Protein AF-A0A928MUF3-F1 (afdb_monomer_lite)

Structure (mmCIF, N/CA/C/O backbone):
data_AF-A0A928MUF3-F1
#
_entry.id   AF-A0A928MUF3-F1
#
loop_
_atom_site.group_PDB
_atom_site.id
_atom_site.type_symbol
_atom_site.label_atom_id
_atom_site.label_alt_id
_atom_site.label_comp_id
_atom_site.label_asym_id
_atom_site.label_entity_id
_atom_site.label_seq_id
_atom_site.pdbx_PDB_ins_code
_atom_site.Cartn_x
_atom_site.Cartn_y
_atom_site.Cartn_z
_atom_site.occupancy
_atom_site.B_iso_or_equiv
_atom_site.auth_seq_id
_atom_site.auth_comp_id
_atom_site.auth_asym_id
_atom_site.auth_atom_id
_atom_site.pdbx_PDB_model_num
ATOM 1 N N . MET A 1 1 ? -7.614 17.665 18.809 1.00 52.56 1 MET A N 1
ATOM 2 C CA . MET A 1 1 ? -6.721 17.754 17.627 1.00 52.56 1 MET A CA 1
ATOM 3 C C . MET A 1 1 ? -6.586 16.355 17.050 1.00 52.56 1 MET A C 1
ATOM 5 O O . MET A 1 1 ? -6.515 15.429 17.845 1.00 52.56 1 MET A O 1
ATOM 9 N N . LYS A 1 2 ? -6.602 16.176 15.721 1.00 76.50 2 LYS A N 1
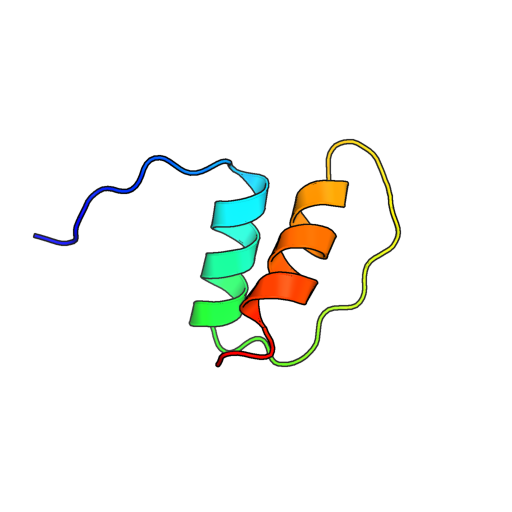ATOM 10 C CA . LYS A 1 2 ? -6.321 14.860 15.118 1.00 76.50 2 LYS A CA 1
ATOM 11 C C . LYS A 1 2 ? -4.934 14.383 15.562 1.00 76.50 2 LYS A C 1
ATOM 13 O O . LYS A 1 2 ? -4.007 15.192 15.623 1.00 76.50 2 LYS A O 1
ATOM 18 N N . GLU A 1 3 ? -4.822 13.101 15.884 1.00 88.56 3 GLU A N 1
ATOM 19 C CA . GLU A 1 3 ? -3.560 12.475 16.268 1.00 88.56 3 GLU A CA 1
ATOM 20 C C . GLU A 1 3 ? -2.566 12.561 15.101 1.00 88.56 3 GLU A C 1
ATOM 22 O O . GLU A 1 3 ? -2.930 12.333 13.944 1.00 88.56 3 GLU A O 1
ATOM 27 N N . LYS A 1 4 ? -1.324 12.967 15.385 1.00 90.19 4 LYS A N 1
ATOM 28 C CA . LYS A 1 4 ? -0.267 13.032 14.372 1.00 90.19 4 LYS A CA 1
ATOM 29 C C . LYS A 1 4 ? 0.387 11.660 14.282 1.00 90.19 4 LYS A C 1
ATOM 31 O O . LYS A 1 4 ? 0.921 11.177 15.273 1.00 90.19 4 LYS A O 1
ATOM 36 N N . VAL A 1 5 ? 0.381 11.075 13.090 1.00 92.69 5 VAL A N 1
ATOM 37 C CA . VAL A 1 5 ? 0.989 9.769 12.819 1.00 92.69 5 VAL A CA 1
ATOM 38 C C . VAL A 1 5 ? 2.203 9.975 11.918 1.00 92.69 5 VAL A C 1
ATOM 40 O O . VAL A 1 5 ? 2.111 10.675 10.909 1.00 92.69 5 VAL A O 1
ATOM 43 N N . LEU A 1 6 ? 3.342 9.378 12.276 1.00 95.88 6 LEU A N 1
ATOM 44 C CA . LEU A 1 6 ? 4.490 9.281 11.377 1.00 95.88 6 LEU A CA 1
ATOM 45 C C . LEU A 1 6 ? 4.238 8.131 10.399 1.00 95.88 6 LEU A C 1
ATOM 47 O O . LEU A 1 6 ? 4.069 6.989 10.818 1.00 95.88 6 LEU A O 1
ATOM 51 N N . MET A 1 7 ? 4.193 8.436 9.106 1.00 95.56 7 MET A N 1
ATOM 52 C CA . MET A 1 7 ? 3.824 7.486 8.058 1.00 95.56 7 MET A CA 1
ATOM 53 C C . MET A 1 7 ? 4.670 7.729 6.806 1.00 95.56 7 MET A C 1
ATOM 55 O O . MET A 1 7 ? 5.053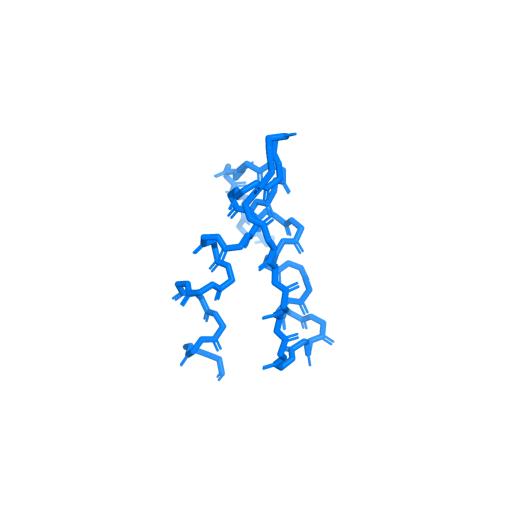 8.869 6.527 1.00 95.56 7 MET A O 1
ATOM 59 N N . LYS A 1 8 ? 4.962 6.673 6.038 1.00 96.56 8 LYS A N 1
ATOM 60 C CA . LYS A 1 8 ? 5.625 6.820 4.734 1.00 96.56 8 LYS A CA 1
ATOM 61 C C . LYS A 1 8 ? 4.678 7.474 3.722 1.00 96.56 8 LYS A C 1
ATOM 63 O O . LYS A 1 8 ? 3.471 7.266 3.774 1.00 96.56 8 LYS A O 1
ATOM 68 N N . GLY A 1 9 ? 5.218 8.203 2.742 1.00 97.44 9 GLY A N 1
ATOM 69 C CA . GLY A 1 9 ? 4.401 8.885 1.725 1.00 97.44 9 GLY A CA 1
ATOM 70 C C . GLY A 1 9 ? 3.488 7.943 0.927 1.00 97.44 9 GLY A C 1
ATOM 71 O O . GLY A 1 9 ? 2.315 8.247 0.728 1.00 97.44 9 GLY A O 1
ATOM 72 N N . ASN A 1 10 ? 3.995 6.768 0.541 1.00 97.88 10 ASN A N 1
ATOM 73 C CA . ASN A 1 10 ? 3.212 5.745 -0.163 1.00 97.88 10 ASN A CA 1
ATOM 74 C C . ASN A 1 10 ? 2.033 5.221 0.672 1.00 97.88 10 ASN A C 1
ATOM 76 O O . ASN A 1 10 ? 0.927 5.063 0.162 1.00 97.88 10 ASN A O 1
ATOM 80 N N . GLU A 1 11 ? 2.265 4.966 1.959 1.00 97.62 11 GLU A N 1
ATOM 81 C CA . GLU A 1 11 ? 1.236 4.496 2.889 1.00 97.62 11 GLU A CA 1
ATOM 82 C C . GLU A 1 11 ? 0.191 5.589 3.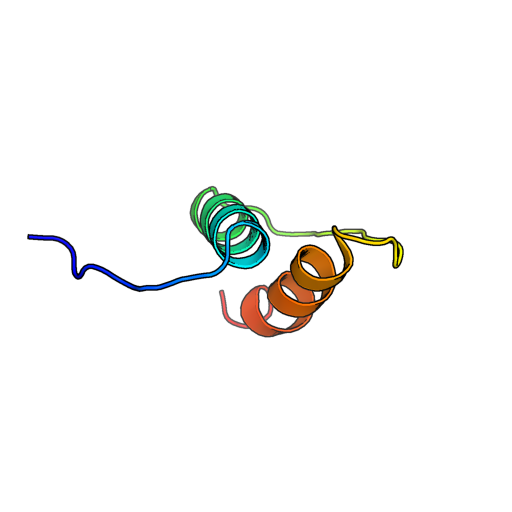138 1.00 97.62 11 GLU A C 1
ATOM 84 O O . GLU A 1 11 ? -1.004 5.307 3.137 1.00 97.62 11 GLU A O 1
ATOM 89 N N . ALA A 1 12 ? 0.629 6.847 3.258 1.00 97.38 12 ALA A N 1
ATOM 90 C CA . ALA A 1 12 ? -0.257 7.993 3.445 1.00 97.38 12 ALA A CA 1
ATOM 91 C C . ALA A 1 12 ? -1.170 8.218 2.235 1.00 97.38 12 ALA A C 1
ATOM 93 O O . ALA A 1 12 ? -2.365 8.456 2.405 1.00 97.38 12 ALA A O 1
ATOM 94 N N . LEU A 1 13 ? -0.634 8.091 1.016 1.00 97.25 13 LEU A N 1
ATOM 95 C CA . LEU A 1 13 ? -1.427 8.130 -0.213 1.00 97.25 13 LEU A CA 1
ATOM 96 C C . LEU A 1 13 ? -2.468 7.001 -0.233 1.00 97.25 13 LEU A C 1
ATOM 98 O O . LEU A 1 13 ? -3.632 7.238 -0.561 1.00 97.25 13 LEU A O 1
ATOM 102 N N . ALA A 1 14 ? -2.057 5.782 0.121 1.00 97.62 14 ALA A N 1
ATOM 103 C CA . ALA A 1 14 ? -2.946 4.632 0.125 1.00 97.62 14 ALA A CA 1
ATOM 104 C C . ALA A 1 14 ? -4.077 4.776 1.155 1.00 97.62 14 ALA A C 1
ATOM 106 O O . ALA A 1 14 ? -5.244 4.590 0.807 1.00 97.62 14 ALA A O 1
ATOM 107 N N . GLU A 1 15 ? -3.756 5.174 2.388 1.00 97.31 15 GLU A N 1
ATOM 108 C CA . GLU A 1 15 ? -4.753 5.418 3.435 1.00 97.31 15 GLU A CA 1
ATOM 109 C C . GLU A 1 15 ? -5.708 6.545 3.031 1.00 97.31 15 GLU A C 1
ATOM 111 O O . GLU A 1 15 ? -6.918 6.407 3.184 1.00 97.31 15 GLU A O 1
ATOM 116 N N . ALA A 1 16 ? -5.200 7.627 2.432 1.00 97.12 16 ALA A N 1
ATOM 117 C CA . ALA A 1 16 ? -6.042 8.720 1.953 1.00 97.12 16 ALA A CA 1
ATOM 118 C C . ALA A 1 16 ? -7.043 8.257 0.882 1.00 97.12 16 ALA A C 1
ATOM 120 O O . ALA A 1 16 ? -8.218 8.619 0.942 1.00 97.12 16 ALA A O 1
ATOM 121 N N . ALA A 1 17 ? -6.612 7.426 -0.070 1.00 98.00 17 ALA A N 1
ATOM 122 C CA . ALA A 1 17 ? -7.506 6.858 -1.077 1.00 98.00 17 ALA A CA 1
ATOM 123 C C . ALA A 1 17 ? -8.563 5.927 -0.453 1.00 98.00 17 ALA A C 1
ATOM 125 O O . ALA A 1 17 ? -9.729 5.981 -0.848 1.00 98.00 17 ALA A O 1
ATOM 126 N N . ILE A 1 18 ? -8.195 5.125 0.551 1.00 97.31 18 ILE A N 1
ATOM 127 C CA . ILE A 1 18 ? -9.146 4.302 1.31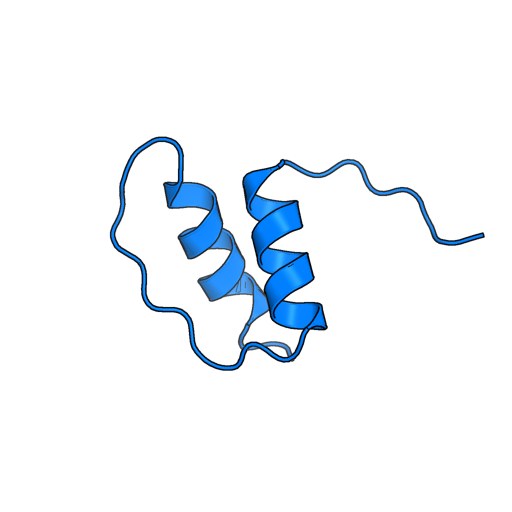6 1.00 97.31 18 ILE A CA 1
ATOM 128 C C . ILE A 1 18 ? -10.172 5.187 2.036 1.00 97.31 18 ILE A C 1
ATOM 130 O O . ILE A 1 18 ? -11.375 4.970 1.902 1.00 97.31 18 ILE A O 1
ATOM 134 N N . MET A 1 19 ? -9.716 6.228 2.737 1.00 96.00 19 MET A N 1
ATOM 135 C CA . MET A 1 19 ? -10.585 7.193 3.421 1.00 96.00 19 MET A CA 1
ATOM 136 C C . MET A 1 19 ? -11.525 7.929 2.456 1.00 96.00 19 MET A C 1
ATOM 138 O O . MET A 1 19 ? -12.632 8.295 2.843 1.00 96.00 19 MET A O 1
ATOM 142 N N . ALA A 1 20 ? -11.104 8.126 1.205 1.00 97.88 20 ALA A N 1
ATOM 143 C CA . ALA A 1 20 ? -11.922 8.710 0.145 1.00 97.88 20 ALA A CA 1
ATOM 144 C C . ALA A 1 20 ? -12.966 7.737 -0.446 1.00 97.88 20 ALA A C 1
ATOM 146 O O . ALA A 1 20 ? -13.708 8.116 -1.351 1.00 97.88 20 ALA A O 1
ATOM 147 N N . GLY A 1 21 ? -13.046 6.496 0.045 1.00 97.50 21 GLY A N 1
ATOM 148 C CA . GLY A 1 21 ? -14.019 5.502 -0.407 1.00 97.50 21 GLY A CA 1
ATOM 149 C C . GLY A 1 21 ? -13.543 4.630 -1.569 1.00 97.50 21 GLY A C 1
ATOM 150 O O . GLY A 1 21 ? -14.373 4.033 -2.258 1.00 97.50 21 GLY A O 1
ATOM 151 N N . CYS A 1 22 ? -12.230 4.536 -1.809 1.00 97.69 22 CYS A N 1
ATOM 152 C CA . CYS A 1 22 ? -11.680 3.545 -2.730 1.00 97.69 22 CYS A CA 1
ATOM 153 C C . CYS A 1 22 ? -12.075 2.129 -2.280 1.00 97.69 22 CYS A C 1
ATOM 155 O O . CYS A 1 22 ? -11.901 1.778 -1.117 1.00 97.69 22 CYS A O 1
ATOM 157 N N . LYS A 1 23 ? -12.603 1.320 -3.207 1.00 95.88 23 LYS A N 1
ATOM 158 C CA . LYS A 1 23 ? -13.056 -0.061 -2.938 1.00 95.88 23 LYS A CA 1
ATOM 159 C C . LYS A 1 23 ? -12.200 -1.125 -3.612 1.00 95.88 23 LYS A C 1
ATOM 161 O O . LYS A 1 23 ? -12.186 -2.270 -3.182 1.00 95.88 23 LYS A O 1
ATOM 166 N N . HIS A 1 24 ? -11.500 -0.751 -4.679 1.00 96.44 24 HIS A N 1
ATOM 167 C CA . HIS A 1 24 ? -10.696 -1.662 -5.479 1.00 96.44 24 HIS A CA 1
ATOM 168 C C . HIS A 1 24 ? -9.395 -0.968 -5.849 1.00 96.44 24 HIS A C 1
ATOM 170 O O . HIS A 1 24 ? -9.403 0.183 -6.284 1.00 96.44 24 HIS A O 1
ATOM 176 N N . TYR A 1 25 ? -8.286 -1.682 -5.706 1.00 96.56 25 TYR A N 1
ATOM 177 C CA . TYR A 1 25 ? -6.969 -1.209 -6.096 1.00 96.56 25 TYR A CA 1
ATOM 178 C C . TYR A 1 25 ? -6.287 -2.286 -6.937 1.00 96.56 25 TYR A C 1
ATOM 180 O O . TYR A 1 25 ? -6.209 -3.442 -6.526 1.00 96.56 25 TYR A O 1
ATOM 188 N N . PHE A 1 26 ? -5.783 -1.893 -8.102 1.00 96.12 26 PHE A N 1
ATOM 189 C CA . PHE A 1 26 ? -5.058 -2.764 -9.020 1.00 96.12 26 PHE A CA 1
ATOM 190 C C . PHE A 1 26 ? -3.649 -2.203 -9.168 1.00 96.12 26 PHE A C 1
ATOM 192 O O . PHE A 1 26 ? -3.477 -1.059 -9.583 1.00 96.12 26 PHE A O 1
ATOM 199 N N . GLY A 1 27 ? -2.645 -2.986 -8.783 1.00 92.88 27 GLY A N 1
ATOM 200 C CA . GLY A 1 27 ? -1.253 -2.551 -8.782 1.00 92.88 27 GLY A CA 1
ATOM 201 C C . GLY A 1 27 ? -0.336 -3.582 -9.417 1.00 92.88 27 GLY A C 1
ATOM 202 O O . GLY A 1 27 ? -0.621 -4.778 -9.396 1.00 92.88 27 GLY A O 1
ATOM 203 N N . TYR A 1 28 ? 0.787 -3.098 -9.939 1.00 95.62 28 TYR A N 1
ATOM 204 C CA . TYR A 1 28 ? 1.897 -3.911 -10.420 1.00 95.62 28 TYR A CA 1
ATOM 205 C C . TYR A 1 28 ? 3.167 -3.520 -9.648 1.00 95.62 28 TYR A C 1
ATOM 207 O O . TYR A 1 28 ? 3.382 -2.325 -9.438 1.00 95.62 28 TYR A O 1
ATOM 215 N N . PRO A 1 29 ? 4.001 -4.473 -9.195 1.00 95.19 29 PRO A N 1
ATOM 216 C CA . PRO A 1 29 ? 5.216 -4.147 -8.454 1.00 95.19 29 PRO A CA 1
ATOM 217 C C . PRO A 1 29 ? 6.179 -3.277 -9.276 1.00 95.19 29 PRO A C 1
ATOM 219 O O . PRO A 1 29 ? 6.672 -3.699 -10.321 1.00 95.19 29 PRO A O 1
ATOM 222 N N . ILE A 1 30 ? 6.467 -2.067 -8.790 1.00 95.56 30 ILE A N 1
ATOM 223 C CA . ILE A 1 30 ? 7.429 -1.140 -9.395 1.00 95.56 30 ILE A CA 1
ATOM 224 C C . ILE A 1 30 ? 8.029 -0.215 -8.332 1.00 95.56 30 ILE A C 1
ATOM 226 O O . ILE A 1 30 ? 7.320 0.373 -7.516 1.00 95.56 30 ILE A O 1
ATOM 230 N N . THR A 1 31 ? 9.352 -0.060 -8.329 1.00 95.69 31 THR A N 1
ATOM 231 C CA . THR A 1 31 ? 10.044 0.855 -7.409 1.0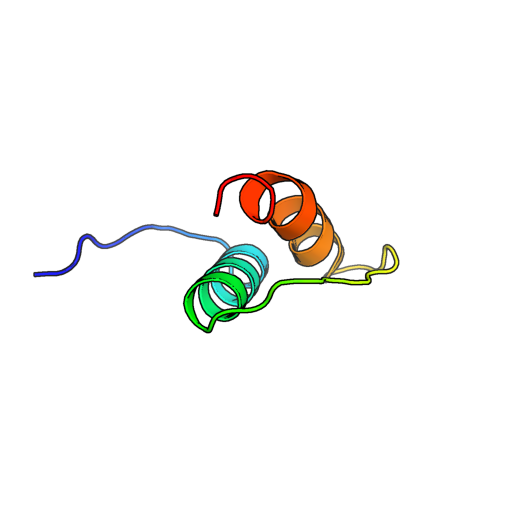0 95.69 31 THR A CA 1
ATOM 232 C C . THR A 1 31 ? 9.840 2.309 -7.856 1.00 95.69 31 THR A C 1
ATOM 234 O O . THR A 1 31 ? 9.973 2.580 -9.048 1.00 95.69 31 THR A O 1
ATOM 237 N N . PRO A 1 32 ? 9.557 3.265 -6.945 1.00 94.25 32 PRO A N 1
ATOM 238 C CA . PRO A 1 32 ? 9.435 3.143 -5.483 1.00 94.25 32 PRO A CA 1
ATOM 239 C C . PRO A 1 32 ? 7.993 2.936 -4.970 1.00 94.25 32 PRO A C 1
ATOM 241 O O . PRO A 1 32 ? 7.737 3.099 -3.781 1.00 94.25 32 PRO A O 1
ATOM 244 N N . GLN A 1 33 ? 7.036 2.610 -5.836 1.00 94.94 33 GLN A N 1
ATOM 245 C CA . GLN A 1 33 ? 5.597 2.622 -5.548 1.00 94.94 33 GLN A CA 1
ATOM 246 C C . GLN A 1 33 ? 5.047 1.299 -4.979 1.00 94.94 33 GLN A C 1
ATOM 248 O O . GLN A 1 33 ? 3.921 1.271 -4.485 1.00 94.94 33 GLN A O 1
ATOM 253 N N . THR A 1 34 ? 5.844 0.223 -4.969 1.00 96.56 34 THR A N 1
ATOM 254 C CA . THR A 1 34 ? 5.458 -1.117 -4.475 1.00 96.56 34 THR A CA 1
ATOM 255 C C . THR A 1 34 ? 4.782 -1.101 -3.097 1.00 96.56 34 THR A C 1
ATOM 257 O O . THR A 1 34 ? 3.863 -1.882 -2.848 1.00 96.56 34 THR A O 1
ATOM 260 N N . GLU A 1 35 ? 5.178 -0.191 -2.202 1.00 97.50 35 GLU A N 1
ATOM 261 C CA . GLU A 1 35 ? 4.584 -0.077 -0.864 1.00 97.50 35 GLU A CA 1
ATOM 262 C C . GLU A 1 35 ? 3.108 0.355 -0.879 1.00 97.50 35 GLU A C 1
ATOM 264 O O . GLU A 1 35 ? 2.367 -0.037 0.019 1.00 97.50 35 GLU A O 1
ATOM 269 N N . VAL A 1 36 ? 2.647 1.091 -1.900 1.00 97.88 36 VAL A N 1
ATOM 270 C CA . VAL A 1 36 ? 1.220 1.440 -2.050 1.00 97.88 36 VAL A CA 1
ATOM 271 C C . VAL A 1 36 ? 0.398 0.165 -2.209 1.00 97.88 36 VAL A C 1
ATOM 273 O O . VAL A 1 36 ? -0.584 -0.033 -1.499 1.00 97.88 36 VAL A O 1
ATOM 276 N N . ALA A 1 37 ? 0.827 -0.734 -3.101 1.00 97.12 37 ALA A N 1
ATOM 277 C CA . ALA A 1 37 ? 0.140 -2.001 -3.327 1.00 97.12 37 ALA A CA 1
ATOM 278 C C . ALA A 1 37 ? 0.161 -2.893 -2.077 1.00 97.12 37 ALA A C 1
ATOM 280 O O . ALA A 1 37 ? -0.866 -3.470 -1.718 1.00 97.12 37 ALA A O 1
ATOM 281 N N . ALA A 1 38 ? 1.299 -2.949 -1.379 1.00 97.19 38 ALA A N 1
ATOM 282 C CA . ALA A 1 38 ? 1.422 -3.692 -0.127 1.00 97.19 38 ALA A CA 1
ATOM 283 C C . ALA A 1 38 ? 0.486 -3.144 0.968 1.00 97.19 38 ALA A C 1
ATOM 285 O O . ALA A 1 38 ? -0.186 -3.916 1.658 1.00 97.19 38 ALA A O 1
ATOM 286 N N . TYR A 1 39 ? 0.400 -1.818 1.108 1.00 97.69 39 TYR A N 1
ATOM 287 C CA . TYR A 1 39 ? -0.479 -1.175 2.082 1.00 97.69 39 TYR A CA 1
ATOM 288 C C . TYR A 1 39 ? -1.958 -1.401 1.751 1.00 97.69 39 TYR A C 1
ATOM 290 O O . TYR A 1 39 ? -2.727 -1.814 2.622 1.00 97.69 39 TYR A O 1
ATOM 298 N N . MET A 1 40 ? -2.344 -1.211 0.486 1.00 97.94 40 MET A N 1
ATOM 299 C CA . MET A 1 40 ? -3.705 -1.457 0.002 1.00 97.94 40 MET A CA 1
ATOM 300 C C . MET A 1 40 ? -4.148 -2.895 0.273 1.00 97.94 40 MET A C 1
ATOM 302 O O . MET A 1 40 ? -5.197 -3.101 0.879 1.00 97.94 40 MET A O 1
ATOM 306 N N . ALA A 1 41 ? -3.325 -3.889 -0.076 1.00 96.81 41 ALA A N 1
ATOM 307 C CA . ALA A 1 41 ? -3.636 -5.299 0.169 1.00 96.81 41 ALA A CA 1
ATOM 308 C C . ALA A 1 41 ? -3.850 -5.611 1.663 1.00 96.81 41 ALA A C 1
ATOM 310 O O . ALA A 1 41 ? -4.691 -6.436 2.016 1.00 96.81 41 ALA A O 1
ATOM 311 N N . LYS A 1 42 ? -3.120 -4.928 2.555 1.00 96.62 42 LYS A N 1
ATOM 312 C CA . LYS A 1 42 ? -3.237 -5.100 4.011 1.00 96.62 42 LYS A CA 1
ATOM 313 C C . LYS A 1 42 ? -4.452 -4.384 4.613 1.00 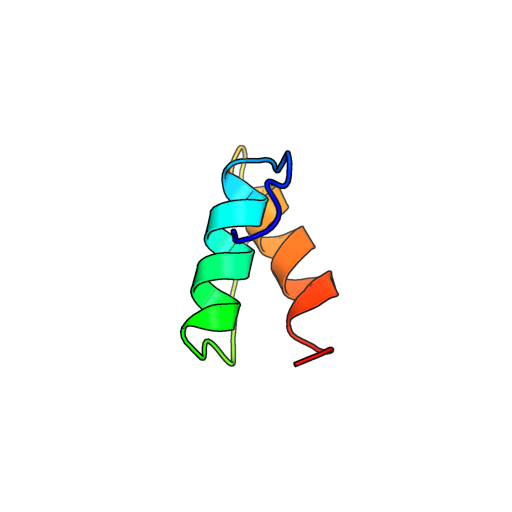96.62 42 LYS A C 1
ATOM 315 O O . LYS A 1 42 ? -5.018 -4.875 5.596 1.00 96.62 42 LYS A O 1
ATOM 320 N N . ARG A 1 43 ? -4.790 -3.193 4.112 1.00 97.06 43 ARG A N 1
ATOM 321 C CA . ARG A 1 43 ? -5.739 -2.273 4.757 1.00 97.06 43 ARG A CA 1
ATOM 322 C C . ARG A 1 43 ? -7.134 -2.295 4.142 1.00 97.06 43 ARG A C 1
ATOM 324 O O . ARG A 1 43 ? -8.099 -2.265 4.905 1.00 97.06 43 ARG A O 1
ATOM 331 N N . LEU A 1 44 ? -7.228 -2.365 2.815 1.00 96.44 44 LEU A N 1
ATOM 332 C CA . LEU A 1 44 ? -8.478 -2.298 2.053 1.00 96.44 44 LEU A CA 1
ATOM 333 C C . LEU A 1 44 ? -9.483 -3.417 2.407 1.00 96.44 44 LEU A C 1
ATOM 335 O O . LEU A 1 44 ? -10.669 -3.135 2.426 1.00 96.44 44 LEU A O 1
ATOM 339 N N . PRO A 1 45 ? -9.081 -4.651 2.779 1.00 96.44 45 PRO A N 1
ATOM 340 C CA . PRO A 1 45 ? -10.043 -5.670 3.226 1.00 96.44 45 PRO A CA 1
ATOM 341 C C . PRO A 1 45 ? -10.653 -5.428 4.619 1.00 96.44 45 PRO A C 1
ATOM 343 O O . PRO A 1 45 ? -11.491 -6.209 5.059 1.00 96.44 45 PRO A O 1
ATOM 346 N N . LYS A 1 46 ? -10.178 -4.418 5.361 1.00 94.38 46 LYS A N 1
ATOM 347 C CA . LYS A 1 46 ? -10.585 -4.118 6.749 1.00 94.38 46 LYS A CA 1
ATOM 348 C C . LYS A 1 46 ? -11.467 -2.869 6.857 1.00 94.38 46 LYS A C 1
ATOM 350 O O . LYS A 1 46 ? -11.576 -2.302 7.947 1.00 94.38 46 LYS A O 1
ATOM 355 N N . VAL A 1 47 ? -11.964 -2.366 5.736 1.00 87.31 47 VAL A N 1
ATOM 356 C CA . VAL A 1 47 ? -12.881 -1.219 5.645 1.00 87.31 47 VAL A CA 1
ATOM 357 C C . VAL A 1 47 ? -14.210 -1.665 5.070 1.00 87.31 47 VAL A C 1
ATOM 359 O O . VAL A 1 47 ? -14.230 -2.703 4.375 1.00 87.31 47 VAL A O 1
#

pLDDT: mean 94.65, std 7.18, range [52.56, 98.0]

Secondary structure (DSSP, 8-state):
-PPP----HHHHHHHHHHHTT---------TTTHHHHHHHHHHGGG-

Sequence (47 aa):
MKEKVLMKGNEALAEAAIMAGCKHYFGYPITPQTEVAAYMAKRLPKV

Radius of gyration: 11.02 Å; chains: 1; bounding box: 24×23×28 Å

Foldseek 3Di:
DPDDDDDDPLLVVLVVCVVVVDQDDDDDDDPPNNVNVVNCVVPNVVD